Protein AF-A0A2H5TXL1-F1 (afdb_monomer)

Foldseek 3Di:
DDAADPQARHDPDPDPVSNVCQVPPPDDHDHPPPDPDPDDPDDDDPVPPPPPDPPDPDDDVPVVVVVVVVVVVVVVVVVVVVVVVVVVVVVVVVVVVVVVVVVVVVVVVVVVVVVVVVVVVVVVVVVVVVVD

Structure (mmCIF, N/CA/C/O backbone):
data_AF-A0A2H5TXL1-F1
#
_entry.id   AF-A0A2H5TXL1-F1
#
loop_
_atom_site.group_PDB
_atom_site.id
_atom_site.type_symbol
_atom_site.label_atom_id
_atom_site.label_alt_id
_atom_site.label_comp_id
_atom_site.label_asym_id
_atom_site.label_entity_id
_atom_site.label_seq_id
_atom_site.pdbx_PDB_ins_code
_atom_site.Cartn_x
_atom_site.Cartn_y
_atom_site.Cartn_z
_atom_site.occupancy
_atom_site.B_iso_or_equiv
_atom_site.auth_seq_id
_atom_site.auth_comp_id
_atom_site.auth_asym_id
_atom_site.auth_atom_id
_atom_site.pdbx_PDB_model_num
ATOM 1 N N . MET A 1 1 ? 15.114 -25.988 -22.781 1.00 66.44 1 MET A N 1
ATOM 2 C CA . MET A 1 1 ? 15.161 -24.941 -21.736 1.00 66.44 1 MET A CA 1
ATOM 3 C C . MET A 1 1 ? 13.907 -24.093 -21.842 1.00 66.44 1 MET A C 1
ATOM 5 O O . MET A 1 1 ? 13.467 -23.846 -22.959 1.00 66.44 1 MET A O 1
ATOM 9 N N . LEU A 1 2 ? 13.287 -23.719 -20.720 1.00 81.94 2 LEU A N 1
ATOM 10 C CA . LEU A 1 2 ? 12.120 -22.835 -20.751 1.00 81.94 2 LEU A CA 1
ATOM 11 C C . LEU A 1 2 ? 12.578 -21.396 -21.015 1.00 81.94 2 LEU A C 1
ATOM 13 O O . LEU A 1 2 ? 13.591 -20.988 -20.451 1.00 81.94 2 LEU A O 1
ATOM 17 N N . PRO A 1 3 ? 11.860 -20.631 -21.854 1.00 79.06 3 PRO A N 1
ATOM 18 C CA . PRO A 1 3 ? 12.238 -19.255 -22.122 1.00 79.06 3 PRO A CA 1
ATOM 19 C C . PRO A 1 3 ? 12.084 -18.398 -20.854 1.00 79.06 3 PRO A C 1
ATOM 21 O O . PRO A 1 3 ? 11.151 -18.636 -20.070 1.00 79.06 3 PRO A O 1
ATOM 24 N N . PRO A 1 4 ? 12.959 -17.394 -20.660 1.00 83.00 4 PRO A N 1
ATOM 25 C CA . PRO A 1 4 ? 12.853 -16.457 -19.553 1.00 83.00 4 PRO A CA 1
ATOM 26 C C . PRO A 1 4 ? 11.519 -15.711 -19.584 1.00 83.00 4 PRO A C 1
ATOM 28 O O . PRO A 1 4 ? 10.867 -15.559 -20.620 1.00 83.00 4 PRO A O 1
ATOM 31 N N . CYS A 1 5 ? 11.106 -15.214 -18.425 1.00 83.88 5 CYS A N 1
ATOM 32 C CA . CYS A 1 5 ? 9.966 -14.325 -18.325 1.00 83.88 5 CYS A CA 1
ATOM 33 C C . CYS A 1 5 ? 10.262 -13.031 -19.105 1.00 83.88 5 CYS A C 1
ATOM 35 O O . CYS A 1 5 ? 11.202 -12.323 -18.744 1.00 83.88 5 CYS A O 1
ATOM 37 N N . PRO A 1 6 ? 9.446 -12.655 -20.105 1.00 77.31 6 PRO A N 1
ATOM 38 C CA . PRO A 1 6 ? 9.687 -11.462 -20.918 1.00 77.31 6 PRO A CA 1
ATOM 39 C C . PRO A 1 6 ? 9.528 -10.150 -20.135 1.00 77.31 6 PRO A C 1
ATOM 41 O O . PRO A 1 6 ? 9.924 -9.098 -20.618 1.00 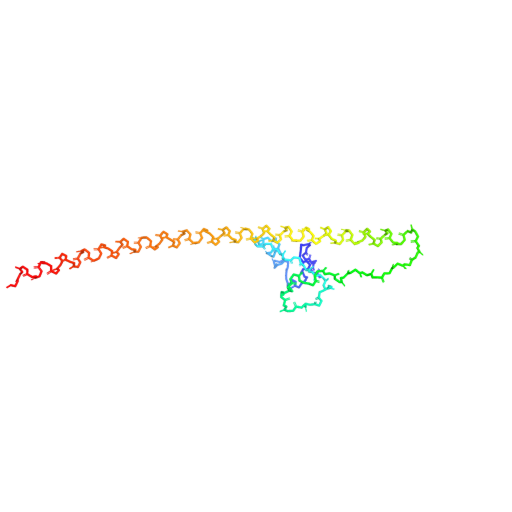77.31 6 PRO A O 1
ATOM 44 N N . LYS A 1 7 ? 8.935 -10.198 -18.936 1.00 78.31 7 LYS A N 1
ATOM 45 C CA . LYS A 1 7 ? 8.699 -9.027 -18.081 1.00 78.31 7 LYS A CA 1
ATOM 46 C C . LYS A 1 7 ? 9.793 -8.827 -17.027 1.00 78.31 7 LYS A C 1
ATOM 48 O O . LYS A 1 7 ? 10.122 -7.694 -16.705 1.00 78.31 7 LYS A O 1
ATOM 53 N N . CYS A 1 8 ? 10.328 -9.914 -16.462 1.00 83.69 8 CYS A N 1
ATOM 54 C CA . CYS A 1 8 ? 11.287 -9.848 -15.354 1.00 83.69 8 CYS A CA 1
ATOM 55 C C . CYS A 1 8 ? 12.614 -10.561 -15.583 1.00 83.69 8 CYS A C 1
ATOM 57 O O . CYS A 1 8 ? 13.427 -10.600 -14.669 1.00 83.69 8 CYS A O 1
ATOM 59 N N . GLY A 1 9 ? 12.832 -11.187 -16.738 1.00 80.06 9 GLY A N 1
ATOM 60 C CA . GLY A 1 9 ? 14.070 -11.910 -17.035 1.00 80.06 9 GLY A CA 1
ATOM 61 C C . GLY A 1 9 ? 14.328 -13.148 -16.165 1.00 80.06 9 GLY A C 1
ATOM 62 O O . GLY A 1 9 ? 15.388 -13.753 -16.282 1.00 80.06 9 GLY A O 1
ATOM 63 N N . LYS A 1 10 ? 13.394 -13.551 -15.287 1.00 82.56 10 LYS A N 1
ATOM 64 C CA . LYS A 1 10 ? 13.499 -14.789 -14.499 1.00 82.56 10 LYS A CA 1
ATOM 65 C C . LYS A 1 10 ? 13.491 -15.998 -15.436 1.00 82.56 10 LYS A C 1
ATOM 67 O O . LYS A 1 10 ? 12.572 -16.123 -16.236 1.00 82.56 10 LYS A O 1
ATOM 72 N N . ASP A 1 11 ? 14.471 -16.882 -15.319 1.00 85.19 11 ASP A N 1
ATOM 73 C CA . ASP A 1 11 ? 14.713 -18.026 -16.212 1.00 85.19 11 ASP A CA 1
ATOM 74 C C . ASP A 1 11 ? 14.775 -19.382 -15.485 1.00 85.19 11 ASP A C 1
ATOM 76 O O . ASP A 1 11 ? 14.715 -20.436 -16.114 1.00 85.19 11 ASP A O 1
ATOM 80 N N . ASN A 1 12 ? 14.793 -19.381 -14.152 1.00 81.88 12 ASN A N 1
ATOM 81 C CA . ASN A 1 12 ? 14.898 -20.572 -13.303 1.00 81.88 12 ASN A CA 1
ATOM 82 C C . ASN A 1 12 ? 13.569 -21.332 -13.084 1.00 81.88 12 ASN A C 1
ATOM 84 O O . ASN A 1 12 ? 13.287 -21.824 -11.988 1.00 81.88 12 ASN A O 1
ATOM 88 N N . PHE A 1 13 ? 12.720 -21.430 -14.109 1.00 86.56 13 PHE A N 1
ATOM 89 C CA . PHE A 1 13 ? 11.458 -22.169 -14.013 1.00 86.56 13 PHE A CA 1
ATOM 90 C C . PHE A 1 13 ? 11.691 -23.683 -14.067 1.00 86.56 13 PHE A C 1
ATOM 92 O O . PHE A 1 13 ? 12.272 -24.190 -15.024 1.00 86.56 13 PHE A O 1
ATOM 99 N N . LYS A 1 14 ? 11.179 -24.417 -13.069 1.00 85.50 14 LYS A N 1
ATOM 100 C CA . LYS A 1 14 ? 11.248 -25.889 -13.024 1.00 85.50 14 LYS A CA 1
ATOM 101 C C . LYS A 1 14 ? 10.288 -26.552 -14.018 1.00 85.50 14 LYS A C 1
ATOM 103 O O . LYS A 1 14 ? 10.555 -27.654 -14.485 1.00 85.50 14 LYS A O 1
ATOM 108 N N . SER A 1 15 ? 9.176 -25.890 -14.347 1.00 87.00 15 SER A N 1
ATOM 109 C CA . SER A 1 15 ? 8.155 -26.401 -15.266 1.00 87.00 15 SER A CA 1
ATOM 110 C C . SER A 1 15 ? 7.410 -25.280 -16.007 1.00 87.00 15 SER A C 1
ATOM 112 O O . SER A 1 15 ? 7.376 -24.127 -15.568 1.00 87.00 15 SER A O 1
ATOM 114 N N . THR A 1 16 ? 6.755 -25.618 -17.126 1.00 84.31 16 THR A N 1
ATOM 115 C CA . THR A 1 16 ? 5.899 -24.680 -17.882 1.00 84.31 16 THR A CA 1
ATOM 116 C C . THR A 1 16 ? 4.746 -24.146 -17.029 1.00 84.31 16 THR A C 1
ATOM 118 O O . THR A 1 16 ? 4.366 -22.982 -17.162 1.00 84.31 16 THR A O 1
ATOM 121 N N . ARG A 1 17 ? 4.215 -24.975 -16.119 1.00 87.19 17 ARG A N 1
ATOM 122 C CA . ARG A 1 17 ? 3.160 -24.589 -15.174 1.00 87.19 17 ARG A CA 1
ATOM 123 C C . ARG A 1 17 ? 3.629 -23.459 -14.260 1.00 87.19 17 ARG A C 1
ATOM 125 O O . ARG A 1 17 ? 2.921 -22.466 -14.131 1.00 87.19 17 ARG A O 1
ATOM 132 N N . ASP A 1 18 ? 4.830 -23.564 -13.698 1.00 83.94 18 ASP A N 1
ATOM 133 C CA . ASP A 1 18 ? 5.388 -22.532 -12.811 1.00 83.94 18 ASP A CA 1
ATOM 134 C C . ASP A 1 18 ? 5.608 -21.207 -13.543 1.00 83.94 18 ASP A C 1
ATOM 136 O O . ASP A 1 18 ? 5.316 -20.137 -13.004 1.00 83.94 18 ASP A O 1
ATOM 140 N N . ARG A 1 19 ? 6.066 -21.272 -14.799 1.00 85.44 19 ARG A N 1
ATOM 141 C CA . ARG A 1 19 ? 6.219 -20.091 -15.656 1.00 85.44 19 ARG A CA 1
ATOM 142 C C . ARG A 1 19 ? 4.877 -19.409 -15.918 1.00 85.44 19 ARG A C 1
ATOM 144 O O . ARG A 1 19 ? 4.776 -18.196 -15.763 1.00 85.44 19 ARG A O 1
ATOM 151 N N . ASN A 1 20 ? 3.841 -20.164 -16.273 1.00 83.62 20 ASN A N 1
ATOM 152 C CA . ASN A 1 20 ? 2.522 -19.594 -16.554 1.00 83.62 20 ASN A CA 1
ATOM 153 C C . ASN A 1 20 ? 1.878 -18.997 -15.296 1.00 83.62 20 ASN A C 1
ATOM 155 O O . ASN A 1 20 ? 1.358 -17.885 -15.349 1.00 83.62 20 ASN A O 1
ATOM 159 N N . THR A 1 21 ? 1.986 -19.672 -14.149 1.00 86.81 21 THR A N 1
ATOM 160 C CA . THR A 1 21 ? 1.546 -19.120 -12.857 1.00 86.81 21 THR A CA 1
ATOM 161 C C . THR A 1 21 ? 2.275 -17.816 -12.542 1.00 86.81 21 THR A C 1
ATOM 163 O O . THR A 1 21 ? 1.655 -16.846 -12.117 1.00 86.81 21 THR A O 1
ATOM 166 N N . HIS A 1 22 ? 3.583 -17.750 -12.803 1.00 87.06 22 HIS A N 1
ATOM 167 C CA . HIS A 1 22 ? 4.364 -16.533 -12.609 1.00 87.06 22 HIS A CA 1
ATOM 168 C C . HIS A 1 22 ? 3.919 -15.379 -13.522 1.00 87.06 22 HIS A C 1
ATOM 170 O O . HIS A 1 22 ? 3.848 -14.243 -13.061 1.00 87.06 22 HIS A O 1
ATOM 176 N N . LEU A 1 23 ? 3.595 -15.657 -14.790 1.00 83.38 23 LEU A N 1
ATOM 177 C CA . LEU A 1 23 ? 3.137 -14.647 -15.753 1.00 83.38 23 LEU A CA 1
ATOM 178 C C . LEU A 1 23 ? 1.731 -14.109 -15.449 1.00 83.38 23 LEU A C 1
ATOM 180 O O . LEU A 1 23 ? 1.457 -12.947 -15.756 1.00 83.38 23 LEU A O 1
ATOM 184 N N . ASN A 1 24 ? 0.880 -14.945 -14.847 1.00 83.56 24 ASN A N 1
ATOM 185 C CA . ASN A 1 24 ? -0.539 -14.670 -14.598 1.00 83.56 24 ASN A CA 1
ATOM 186 C C . ASN A 1 24 ? -0.854 -14.243 -13.155 1.00 83.56 24 ASN A C 1
ATOM 188 O O . ASN A 1 24 ? -2.016 -14.012 -12.821 1.00 83.56 24 ASN A O 1
ATOM 192 N N . ARG A 1 25 ? 0.143 -14.168 -12.269 1.00 83.19 25 ARG A N 1
ATOM 193 C CA . ARG A 1 25 ? -0.079 -13.769 -10.873 1.00 83.19 25 ARG A CA 1
ATOM 194 C C . ARG A 1 25 ? -0.523 -12.298 -10.797 1.00 83.19 25 ARG A C 1
ATOM 196 O O . ARG A 1 25 ? -0.031 -11.465 -11.556 1.00 83.19 25 ARG A O 1
ATOM 203 N N . ARG A 1 26 ? -1.404 -11.967 -9.842 1.00 75.69 26 ARG A N 1
ATOM 204 C CA . ARG A 1 26 ? -1.909 -10.589 -9.645 1.00 75.69 26 ARG A CA 1
ATOM 205 C C . ARG A 1 26 ? -0.796 -9.567 -9.406 1.00 75.69 26 ARG A C 1
ATOM 207 O O . ARG A 1 26 ? -0.909 -8.440 -9.866 1.00 75.69 26 ARG A O 1
ATOM 214 N N . ILE A 1 27 ? 0.261 -9.960 -8.695 1.00 73.31 27 ILE A N 1
ATOM 215 C CA . ILE A 1 27 ? 1.386 -9.077 -8.368 1.00 73.31 27 ILE A CA 1
ATOM 216 C C . ILE A 1 27 ? 2.384 -9.064 -9.540 1.00 73.31 27 ILE A C 1
ATOM 218 O O . ILE A 1 27 ? 2.981 -10.107 -9.835 1.00 73.31 27 ILE A O 1
ATOM 222 N N . PRO A 1 28 ? 2.634 -7.920 -10.199 1.00 71.38 28 PRO A N 1
ATOM 223 C CA . PRO A 1 28 ? 3.573 -7.850 -11.311 1.00 71.38 28 PRO A CA 1
ATOM 224 C C . PRO A 1 28 ? 4.960 -8.387 -10.939 1.00 71.38 28 PRO A C 1
ATOM 226 O O . PRO A 1 28 ? 5.406 -8.373 -9.790 1.00 71.38 28 PRO A O 1
ATOM 229 N N . CYS A 1 29 ? 5.650 -8.957 -11.914 1.00 76.06 29 CYS A N 1
ATOM 230 C CA . CYS A 1 29 ? 7.030 -9.384 -11.742 1.00 76.06 29 CYS A CA 1
ATOM 231 C C . CYS A 1 29 ? 7.982 -8.190 -11.843 1.00 76.06 29 CYS A C 1
ATOM 233 O O . CYS A 1 29 ? 7.848 -7.371 -12.747 1.00 76.06 29 CYS A O 1
ATOM 235 N N . ILE A 1 30 ? 8.924 -8.115 -10.902 1.00 70.38 30 ILE A N 1
ATOM 236 C CA . ILE A 1 30 ? 9.918 -7.044 -10.796 1.00 70.38 30 ILE A CA 1
ATOM 237 C C . ILE A 1 30 ? 10.947 -7.234 -11.919 1.00 70.38 30 ILE A C 1
ATOM 239 O O . ILE A 1 30 ? 11.525 -8.319 -11.979 1.00 70.38 30 ILE A O 1
ATOM 243 N N . PRO A 1 31 ? 11.176 -6.251 -12.807 1.00 69.44 31 PRO A N 1
ATOM 244 C CA . PRO A 1 31 ? 12.217 -6.325 -13.830 1.00 69.44 31 PRO A CA 1
ATOM 245 C C . PRO A 1 31 ? 13.580 -6.691 -13.226 1.00 69.44 31 PRO A C 1
ATOM 247 O O . PRO A 1 31 ? 13.993 -6.060 -12.254 1.00 69.44 31 PRO A O 1
ATOM 250 N N . LYS A 1 32 ? 14.288 -7.692 -13.780 1.00 58.62 32 LYS A N 1
ATOM 251 C CA . LYS A 1 32 ? 15.703 -7.907 -13.437 1.00 58.62 32 LYS A CA 1
ATOM 252 C C . LYS A 1 32 ? 16.456 -6.658 -13.873 1.00 58.62 32 LYS A C 1
ATOM 254 O O . LYS A 1 32 ? 16.562 -6.381 -15.066 1.00 58.62 32 LYS A O 1
ATOM 259 N N . ILE A 1 33 ? 16.966 -5.918 -12.903 1.00 58.59 33 ILE A N 1
ATOM 260 C CA . ILE A 1 33 ? 18.013 -4.939 -13.141 1.00 58.59 33 ILE A CA 1
ATOM 261 C C . ILE A 1 33 ? 19.261 -5.787 -13.380 1.00 58.59 33 ILE A C 1
ATOM 263 O O . ILE A 1 33 ? 19.799 -6.374 -12.443 1.00 58.59 33 ILE A O 1
ATOM 267 N N . THR A 1 34 ? 19.645 -5.978 -14.640 1.00 47.75 34 THR A N 1
ATOM 268 C CA . THR A 1 34 ? 20.898 -6.656 -14.978 1.00 47.75 34 THR A CA 1
ATOM 269 C C . THR A 1 34 ? 22.033 -5.756 -14.502 1.00 47.75 34 THR A C 1
ATOM 271 O O . THR A 1 34 ? 22.319 -4.742 -15.126 1.00 47.75 34 THR A O 1
ATOM 274 N N . GLU A 1 35 ? 22.554 -6.084 -13.322 1.00 46.75 35 GLU A N 1
ATOM 275 C CA . GLU A 1 35 ? 23.830 -5.686 -12.721 1.00 46.75 35 GLU A CA 1
ATOM 276 C C . GLU A 1 35 ? 24.606 -4.575 -13.455 1.00 46.75 35 GLU A C 1
ATOM 278 O O . GLU A 1 35 ? 25.532 -4.831 -14.215 1.00 46.75 35 GLU A O 1
ATOM 283 N N . VAL A 1 36 ? 24.269 -3.320 -13.151 1.00 43.12 36 VAL A N 1
ATOM 284 C CA . VAL A 1 36 ? 25.246 -2.211 -13.086 1.00 43.12 36 VAL A CA 1
ATOM 285 C C . VAL A 1 36 ? 25.070 -1.479 -11.750 1.00 43.12 36 VAL A C 1
ATOM 287 O O . VAL A 1 36 ? 25.214 -0.268 -11.639 1.00 43.12 36 VAL A O 1
ATOM 290 N N . ILE A 1 37 ? 24.677 -2.218 -10.710 1.00 41.62 37 ILE A N 1
ATOM 291 C CA . ILE A 1 37 ? 24.497 -1.676 -9.366 1.00 41.62 37 ILE A CA 1
ATOM 292 C C . ILE A 1 37 ? 25.296 -2.563 -8.417 1.00 41.62 37 ILE A C 1
ATOM 294 O O . ILE A 1 37 ? 24.806 -3.571 -7.915 1.00 41.62 37 ILE A O 1
ATOM 298 N N . SER A 1 38 ? 26.549 -2.175 -8.180 1.00 37.00 38 SER A N 1
ATOM 299 C CA . SER A 1 38 ? 27.129 -2.353 -6.853 1.00 37.00 38 SER A CA 1
ATOM 300 C C . SER A 1 38 ? 26.243 -1.541 -5.913 1.00 37.00 38 SER A C 1
ATOM 302 O O . SER A 1 38 ? 26.220 -0.317 -6.008 1.00 37.00 38 SER A O 1
ATOM 304 N N . TYR A 1 39 ? 25.436 -2.210 -5.094 1.00 38.28 39 TYR A N 1
ATOM 305 C CA . TYR A 1 39 ? 24.597 -1.552 -4.095 1.00 38.28 39 TYR A CA 1
ATOM 306 C C . TYR A 1 39 ? 25.477 -0.719 -3.151 1.00 38.28 39 TYR A C 1
ATOM 308 O O . TYR A 1 39 ? 26.449 -1.263 -2.626 1.00 38.28 39 TYR A O 1
ATOM 316 N N . PRO A 1 40 ? 25.140 0.545 -2.852 1.00 37.56 40 PRO A N 1
ATOM 317 C CA . PRO A 1 40 ? 25.421 1.110 -1.550 1.00 37.56 40 PRO A CA 1
ATOM 318 C C . PRO A 1 40 ? 24.202 0.887 -0.650 1.00 37.56 40 PRO A C 1
ATOM 320 O O . PRO A 1 40 ? 23.059 1.166 -1.012 1.00 37.56 40 PRO A O 1
ATOM 323 N N . GLU A 1 41 ? 24.468 0.346 0.530 1.00 38.59 41 GLU A N 1
ATOM 324 C CA . GLU A 1 41 ? 23.515 -0.083 1.557 1.00 38.59 41 GLU A CA 1
ATOM 325 C C . GLU A 1 41 ? 22.957 1.087 2.392 1.00 38.59 41 GLU A C 1
ATOM 327 O O . GLU A 1 41 ? 22.549 0.924 3.539 1.00 38.59 41 GLU A O 1
ATOM 332 N N . THR A 1 42 ? 22.914 2.293 1.831 1.00 36.31 42 THR A N 1
ATOM 333 C CA . THR A 1 42 ? 22.542 3.498 2.572 1.00 36.31 42 THR A CA 1
ATOM 334 C C . THR A 1 42 ? 21.897 4.512 1.643 1.00 36.31 42 THR A C 1
ATOM 336 O O . THR A 1 42 ? 22.396 4.790 0.556 1.00 36.31 42 THR A O 1
ATOM 339 N N . ILE A 1 43 ? 20.762 5.057 2.085 1.00 42.09 43 ILE A N 1
ATOM 340 C CA . ILE A 1 43 ? 20.081 6.190 1.452 1.00 42.09 43 ILE A CA 1
ATOM 341 C C . ILE A 1 43 ? 21.080 7.360 1.421 1.00 42.09 43 ILE A C 1
ATOM 343 O O . ILE A 1 43 ? 21.480 7.796 2.503 1.00 42.09 43 ILE A O 1
ATOM 347 N N . PRO A 1 44 ? 21.508 7.872 0.250 1.00 34.59 44 PRO A N 1
ATOM 348 C CA . PRO A 1 44 ? 22.422 9.005 0.214 1.00 34.59 44 PRO A CA 1
ATOM 349 C C . PRO A 1 44 ? 21.668 10.284 0.574 1.00 34.59 44 PRO A C 1
ATOM 351 O O . PRO A 1 44 ? 20.567 10.535 0.073 1.00 34.59 44 PRO A O 1
ATOM 354 N N . GLU A 1 45 ? 22.269 11.097 1.438 1.00 32.03 45 GLU A N 1
ATOM 355 C CA . GLU A 1 45 ? 21.806 12.455 1.705 1.00 32.03 45 GLU A CA 1
ATOM 356 C C . GLU A 1 45 ? 21.841 13.322 0.425 1.00 32.03 45 GLU A C 1
ATOM 358 O O . GLU A 1 45 ? 22.621 13.047 -0.494 1.00 32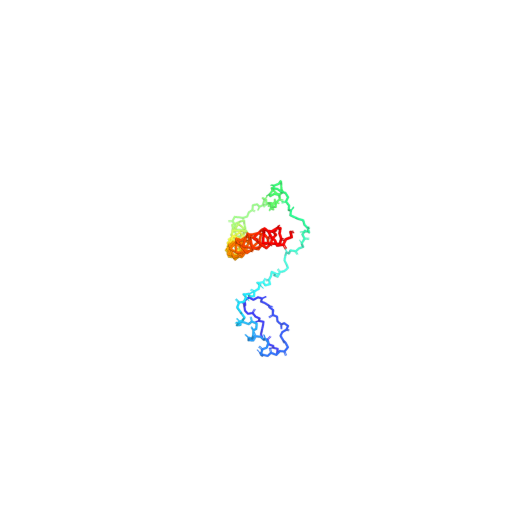.03 45 GLU A O 1
ATOM 363 N N . PRO A 1 46 ? 21.040 14.409 0.348 1.00 41.00 46 PRO A N 1
ATOM 364 C CA . PRO A 1 46 ? 20.877 15.241 -0.856 1.00 41.00 46 PRO A CA 1
ATOM 365 C C . PRO A 1 46 ? 22.169 15.901 -1.373 1.00 41.00 46 PRO A C 1
ATOM 367 O O . PRO A 1 46 ? 22.178 16.502 -2.446 1.00 41.00 46 PRO A O 1
ATOM 370 N N . SER A 1 47 ? 23.254 15.800 -0.610 1.00 40.91 47 SER A N 1
ATOM 371 C CA . SER A 1 47 ? 24.569 16.387 -0.852 1.00 40.91 47 SER A CA 1
ATOM 372 C C . SER A 1 47 ? 25.370 15.700 -1.969 1.00 40.91 47 SER A C 1
ATOM 374 O O . SER A 1 47 ? 26.335 16.280 -2.460 1.00 40.91 47 SER A O 1
ATOM 376 N N . GLU A 1 48 ? 25.001 14.483 -2.391 1.00 41.22 48 GLU A N 1
ATOM 377 C CA . GLU A 1 48 ? 25.840 13.642 -3.270 1.00 41.22 48 GLU A CA 1
ATOM 378 C C . GLU A 1 48 ? 25.339 13.497 -4.718 1.00 41.22 48 GLU A C 1
ATOM 380 O O . GLU A 1 48 ? 25.893 12.733 -5.507 1.00 41.22 48 GLU A O 1
ATOM 385 N N . VAL A 1 49 ? 24.345 14.285 -5.137 1.00 44.56 49 VAL A N 1
ATOM 386 C CA . VAL A 1 49 ? 23.876 14.302 -6.543 1.00 44.56 49 VAL A CA 1
ATOM 387 C C . VAL A 1 49 ? 24.879 15.012 -7.485 1.00 44.56 49 VAL A C 1
ATOM 389 O O . VAL A 1 49 ? 24.705 15.031 -8.700 1.00 44.56 49 VAL A O 1
ATOM 392 N N . GLY A 1 50 ? 25.969 15.577 -6.951 1.00 39.22 50 GLY A N 1
ATOM 393 C CA . GLY A 1 50 ? 26.854 16.494 -7.676 1.00 39.22 50 GLY A CA 1
ATOM 394 C C . GLY A 1 50 ? 27.958 15.905 -8.565 1.00 39.22 50 GLY A C 1
ATOM 395 O O . GLY A 1 50 ? 28.475 16.651 -9.388 1.00 39.22 50 GLY A O 1
ATOM 396 N N . ASN A 1 51 ? 28.353 14.628 -8.455 1.00 40.88 51 ASN A N 1
ATOM 397 C CA . ASN A 1 51 ? 29.691 14.223 -8.943 1.00 40.88 51 ASN A CA 1
ATOM 398 C C . ASN A 1 51 ? 29.770 13.003 -9.881 1.00 40.88 51 ASN A C 1
ATOM 400 O O . ASN A 1 51 ? 30.832 12.399 -9.987 1.00 40.88 51 ASN A O 1
ATO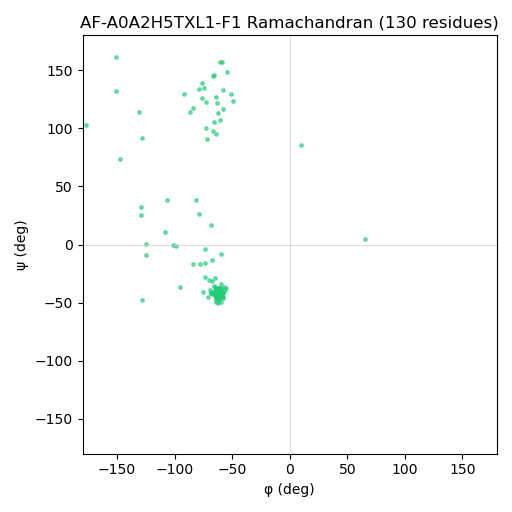M 404 N N . ASN A 1 52 ? 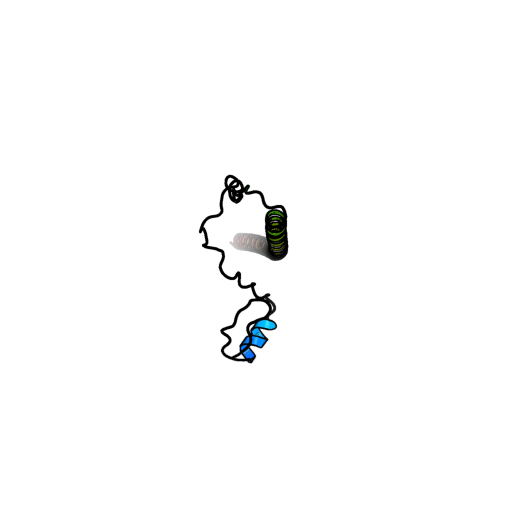28.715 12.668 -10.628 1.00 42.28 52 ASN A N 1
ATOM 405 C CA . ASN A 1 52 ? 28.798 11.636 -11.681 1.00 42.28 52 ASN A CA 1
ATOM 406 C C . ASN A 1 52 ? 28.769 12.225 -13.100 1.00 42.28 52 ASN A C 1
ATOM 408 O O . ASN A 1 52 ? 28.163 11.651 -14.003 1.00 42.28 52 ASN A O 1
ATOM 412 N N . LEU A 1 53 ? 29.418 13.374 -13.311 1.00 42.78 53 LEU A N 1
ATOM 413 C CA . LEU A 1 53 ? 29.690 13.872 -14.657 1.00 42.78 53 LEU A CA 1
ATOM 414 C C . LEU A 1 53 ? 31.015 13.254 -15.140 1.00 42.78 53 LEU A C 1
ATOM 416 O O . LEU A 1 53 ? 32.057 13.550 -14.549 1.00 42.78 53 LEU A O 1
ATOM 420 N N . PRO A 1 54 ? 31.031 12.392 -16.175 1.00 45.00 54 PRO A N 1
ATOM 421 C CA . PRO A 1 54 ? 32.288 11.926 -16.737 1.00 45.00 54 PRO A CA 1
ATOM 422 C C . PRO A 1 54 ? 33.008 13.118 -17.378 1.00 45.00 54 PRO A C 1
ATOM 424 O O . PRO A 1 54 ? 32.637 13.608 -18.443 1.00 45.00 54 PRO A O 1
ATOM 427 N N . ASN A 1 55 ? 34.052 13.597 -16.702 1.00 53.88 55 ASN A N 1
ATOM 428 C CA . ASN A 1 55 ? 35.016 14.541 -17.250 1.00 53.88 55 ASN A CA 1
ATOM 429 C C . ASN A 1 55 ? 35.752 13.878 -18.414 1.00 53.88 55 ASN A C 1
ATOM 431 O O . ASN A 1 55 ? 36.749 13.208 -18.183 1.00 53.88 55 ASN A O 1
ATOM 435 N N . ASN A 1 56 ? 35.294 14.085 -19.648 1.00 45.19 56 ASN A N 1
ATOM 436 C CA . ASN A 1 56 ? 36.093 13.855 -20.851 1.00 45.19 56 ASN A CA 1
ATOM 437 C C . ASN A 1 56 ? 35.700 14.855 -21.949 1.00 45.19 56 ASN A C 1
ATOM 439 O O . ASN A 1 56 ? 35.080 14.510 -22.950 1.00 45.19 56 ASN A O 1
ATOM 443 N N . LEU A 1 57 ? 36.104 16.120 -21.785 1.00 44.69 57 LEU A N 1
ATOM 444 C CA . LEU A 1 57 ? 36.206 17.042 -22.917 1.00 44.69 57 LEU A CA 1
ATOM 445 C C . LEU A 1 57 ? 37.412 16.610 -23.772 1.00 44.69 57 LEU A C 1
ATOM 447 O O . LEU A 1 57 ? 38.540 17.047 -23.543 1.00 44.69 57 LEU A O 1
ATOM 451 N N . LYS A 1 58 ? 37.198 15.738 -24.763 1.00 39.44 58 LYS A N 1
ATOM 452 C CA . LYS A 1 58 ? 38.171 15.527 -25.843 1.00 39.44 58 LYS A CA 1
ATOM 453 C C . LYS A 1 58 ? 37.462 15.594 -27.192 1.00 39.44 58 LYS A C 1
ATOM 455 O O . LYS A 1 58 ? 36.598 14.787 -27.504 1.00 39.44 58 LYS A O 1
ATOM 460 N N . TYR A 1 59 ? 37.821 16.630 -27.946 1.00 45.75 59 TYR A N 1
ATOM 461 C CA . TYR A 1 59 ? 37.261 17.032 -29.234 1.00 45.75 59 TYR A CA 1
ATOM 462 C C . TYR A 1 59 ? 37.149 15.872 -30.246 1.00 45.75 59 TYR A C 1
ATOM 464 O O . TYR A 1 59 ? 38.154 15.266 -30.614 1.00 45.75 59 TYR A O 1
ATOM 472 N N . GLY A 1 60 ? 35.926 15.649 -30.741 1.00 40.28 60 GLY A N 1
ATOM 473 C CA . GLY A 1 60 ? 35.564 14.779 -31.865 1.00 40.28 60 GLY A CA 1
ATOM 474 C C . GLY A 1 60 ? 34.057 14.892 -32.135 1.00 40.28 60 GLY A C 1
ATOM 475 O O . GLY A 1 60 ? 33.251 14.378 -31.370 1.00 40.28 60 GLY A O 1
ATOM 476 N N . GLY A 1 61 ? 33.664 15.639 -33.171 1.00 53.09 61 GLY A N 1
ATOM 477 C CA . GLY A 1 61 ? 32.316 16.209 -33.364 1.00 53.09 61 GLY A CA 1
ATOM 478 C C . GLY A 1 61 ? 31.144 15.259 -33.655 1.00 53.09 61 GLY A C 1
ATOM 479 O O . GLY A 1 61 ? 30.103 15.737 -34.090 1.00 53.09 61 GLY A O 1
ATOM 480 N N . THR A 1 62 ? 31.267 13.955 -33.412 1.00 54.06 62 THR A N 1
ATOM 481 C CA . THR A 1 62 ? 30.132 13.013 -33.471 1.00 54.06 62 THR A CA 1
ATOM 482 C C . THR A 1 62 ? 30.049 12.195 -32.188 1.00 54.06 62 THR A C 1
ATOM 484 O O . THR A 1 62 ? 29.009 12.219 -31.534 1.00 54.06 62 THR A O 1
ATOM 487 N N . SER A 1 63 ? 31.171 11.629 -31.719 1.00 60.91 63 SER A N 1
ATOM 488 C CA . SER A 1 63 ? 31.208 10.745 -30.543 1.00 60.91 63 SER A CA 1
ATOM 489 C C . SER A 1 63 ? 30.616 11.383 -29.284 1.00 60.91 63 SER A C 1
ATOM 491 O O . SER A 1 63 ? 29.892 10.726 -28.543 1.00 60.91 63 SER A O 1
ATOM 493 N N . SER A 1 64 ? 30.830 12.687 -29.080 1.00 72.56 64 SER A N 1
ATOM 494 C CA . SER A 1 64 ? 30.248 13.418 -27.946 1.00 72.56 64 SER A CA 1
ATOM 495 C C . SER A 1 64 ? 28.717 13.559 -28.035 1.00 72.56 64 SER A C 1
ATOM 497 O O . SER A 1 64 ? 28.032 13.541 -27.014 1.00 72.56 64 SER A O 1
ATOM 499 N N . VAL A 1 65 ? 28.155 13.644 -29.247 1.00 77.69 65 VAL A N 1
ATOM 500 C CA . VAL A 1 65 ? 26.700 13.694 -29.469 1.00 77.69 65 VAL A CA 1
ATOM 501 C C . VAL A 1 65 ? 26.080 12.313 -29.266 1.00 77.69 65 VAL A C 1
ATOM 503 O O . VAL A 1 65 ? 25.022 12.207 -28.644 1.00 77.69 65 VAL A O 1
ATOM 506 N N . GLU A 1 66 ? 26.737 11.249 -29.735 1.00 78.06 66 GLU A N 1
ATOM 507 C CA . GLU A 1 66 ? 26.280 9.877 -29.494 1.00 78.06 66 GLU A CA 1
ATOM 508 C C . GLU A 1 66 ? 26.315 9.500 -28.000 1.00 78.06 66 GLU A C 1
ATOM 510 O O . GLU A 1 66 ? 25.365 8.893 -27.500 1.00 78.06 66 GLU A O 1
ATOM 515 N N . GLU A 1 67 ? 27.351 9.911 -27.264 1.00 76.81 67 GLU A N 1
ATOM 516 C CA . GLU A 1 67 ? 27.450 9.738 -25.805 1.00 76.81 67 GLU A CA 1
ATOM 517 C C . GLU A 1 67 ? 26.376 10.533 -25.052 1.00 76.81 67 GLU A C 1
ATOM 519 O O . GLU A 1 67 ? 25.734 10.016 -24.130 1.00 76.81 67 GLU A O 1
ATOM 524 N N . LEU A 1 68 ? 26.121 11.777 -25.472 1.00 83.94 68 LEU A N 1
ATOM 525 C CA . LEU A 1 68 ? 25.052 12.593 -24.905 1.00 83.94 68 LEU A CA 1
ATOM 526 C C . LEU A 1 68 ? 23.680 11.956 -25.149 1.0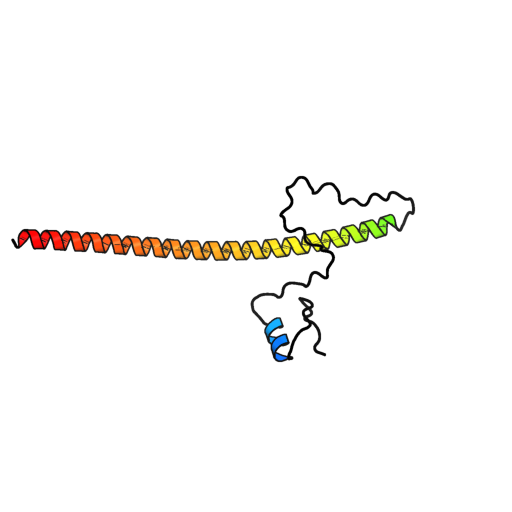0 83.94 68 LEU A C 1
ATOM 528 O O . LEU A 1 68 ? 22.853 11.903 -24.240 1.00 83.94 68 LEU A O 1
ATOM 532 N N . LYS A 1 69 ? 23.448 11.410 -26.347 1.00 83.62 69 LYS A N 1
ATOM 533 C CA . LYS A 1 69 ? 22.217 10.685 -26.678 1.00 83.62 69 LYS A CA 1
ATOM 534 C C . LYS A 1 69 ? 22.041 9.445 -25.802 1.00 83.62 69 LYS A C 1
ATOM 536 O O . LYS A 1 69 ? 20.969 9.262 -25.236 1.00 83.62 69 LYS A O 1
ATOM 541 N N . ALA A 1 70 ? 23.088 8.636 -25.638 1.00 78.88 70 ALA A N 1
ATOM 542 C CA . ALA A 1 70 ? 23.049 7.469 -24.758 1.00 78.88 70 ALA A CA 1
ATOM 543 C C . ALA A 1 70 ? 22.750 7.864 -23.300 1.00 78.88 70 ALA A C 1
ATOM 545 O O . ALA A 1 70 ? 21.972 7.197 -22.618 1.00 78.88 70 ALA A O 1
ATOM 546 N N . THR A 1 71 ? 23.309 8.989 -22.846 1.00 84.88 71 THR A N 1
ATOM 547 C CA . THR A 1 71 ? 23.027 9.552 -21.518 1.00 84.88 71 THR A CA 1
ATOM 548 C C . THR A 1 71 ? 21.561 9.969 -21.389 1.00 84.88 71 THR A C 1
ATOM 550 O O . THR A 1 71 ? 20.909 9.616 -20.407 1.00 84.88 71 THR A O 1
ATOM 553 N N . ILE A 1 72 ? 21.009 10.661 -22.390 1.00 86.56 72 ILE A N 1
ATOM 554 C CA . ILE A 1 72 ? 19.594 11.061 -22.426 1.00 86.56 72 ILE A CA 1
ATOM 555 C C . ILE A 1 72 ? 18.674 9.832 -22.415 1.00 86.56 72 ILE A C 1
ATOM 557 O O . ILE A 1 72 ? 17.703 9.806 -21.660 1.00 86.56 72 ILE A O 1
ATOM 561 N N . ASP A 1 73 ? 18.988 8.793 -23.191 1.00 78.88 73 ASP A N 1
ATOM 562 C CA . ASP A 1 73 ? 18.213 7.547 -23.231 1.00 78.88 73 ASP A CA 1
ATOM 563 C C . ASP A 1 73 ? 18.263 6.799 -21.884 1.00 78.88 73 ASP A C 1
ATOM 565 O O . ASP A 1 73 ? 17.251 6.254 -21.414 1.00 78.88 73 ASP A O 1
ATOM 569 N N . GLY A 1 74 ? 19.426 6.822 -21.223 1.00 82.25 74 GLY A N 1
ATOM 570 C CA . GLY A 1 74 ? 19.613 6.307 -19.869 1.00 82.25 74 GLY A CA 1
ATOM 571 C C . GLY A 1 74 ? 18.756 7.054 -18.848 1.00 82.25 74 GLY A C 1
ATOM 572 O O . GLY A 1 74 ? 17.983 6.432 -18.115 1.00 82.25 74 GLY A O 1
ATOM 573 N N . LEU A 1 75 ? 18.815 8.387 -18.852 1.00 86.38 75 LEU A N 1
ATOM 574 C CA . LEU A 1 75 ? 18.007 9.243 -17.979 1.00 86.38 75 LEU A CA 1
ATOM 575 C C . LEU A 1 75 ? 16.506 9.056 -18.226 1.00 86.38 75 LEU A C 1
ATOM 577 O O . LEU A 1 75 ? 15.739 8.896 -17.278 1.00 86.38 75 LEU A O 1
ATOM 581 N N . ALA A 1 76 ? 16.073 8.985 -19.485 1.00 79.94 76 ALA A N 1
ATOM 582 C CA . ALA A 1 76 ? 14.677 8.733 -19.831 1.00 79.94 76 ALA A CA 1
ATOM 583 C C . ALA A 1 76 ? 14.189 7.379 -19.289 1.00 79.94 76 ALA A C 1
ATOM 585 O O . ALA A 1 76 ? 13.052 7.253 -18.828 1.00 79.94 76 ALA A O 1
ATOM 586 N N . SER A 1 77 ? 15.051 6.361 -19.307 1.00 80.75 77 SER A N 1
ATOM 587 C CA . SER A 1 77 ? 14.744 5.044 -18.741 1.00 80.75 77 SER A CA 1
ATOM 588 C C . SER A 1 77 ? 14.635 5.090 -17.215 1.00 80.75 77 SER A C 1
ATOM 590 O O . SER A 1 77 ? 13.687 4.531 -16.659 1.00 80.75 77 SER A O 1
ATOM 592 N N . GLN A 1 78 ? 15.531 5.820 -16.544 1.00 84.44 78 GLN A N 1
ATOM 593 C CA . GLN A 1 78 ? 15.457 6.050 -15.097 1.00 84.44 78 GLN A CA 1
ATOM 594 C C . GLN A 1 78 ? 14.178 6.803 -14.710 1.00 84.44 78 GLN A C 1
ATOM 596 O O . GLN A 1 78 ? 13.472 6.381 -13.796 1.00 84.44 78 GLN A O 1
ATOM 601 N N . MET A 1 79 ? 13.804 7.848 -15.455 1.00 85.56 79 MET A N 1
ATOM 602 C CA . MET A 1 79 ? 12.561 8.592 -15.223 1.00 85.56 79 MET A CA 1
ATOM 603 C C . MET A 1 79 ? 11.318 7.698 -15.334 1.00 85.56 79 MET A C 1
ATOM 605 O O . MET A 1 79 ? 10.410 7.800 -14.508 1.00 85.56 79 MET A O 1
ATOM 609 N N . ARG A 1 80 ? 11.270 6.782 -16.313 1.00 82.88 80 ARG A N 1
ATOM 610 C CA . ARG A 1 80 ? 10.167 5.808 -16.426 1.00 82.88 80 ARG A CA 1
ATOM 611 C C . ARG A 1 80 ? 10.125 4.849 -15.236 1.00 82.88 80 ARG A C 1
ATOM 613 O O . ARG A 1 80 ? 9.036 4.541 -14.755 1.00 82.88 80 ARG A O 1
ATOM 620 N N . ALA A 1 81 ? 11.283 4.391 -14.761 1.00 79.25 81 ALA A N 1
ATOM 621 C CA . ALA A 1 81 ? 11.367 3.505 -13.603 1.00 79.25 81 ALA A CA 1
ATOM 622 C C . ALA A 1 81 ? 10.870 4.200 -12.327 1.00 79.25 81 ALA A C 1
ATOM 624 O O . ALA A 1 81 ? 10.008 3.656 -11.636 1.00 79.25 81 ALA A O 1
ATOM 625 N N . ILE A 1 82 ? 11.329 5.430 -12.075 1.00 90.56 82 ILE A N 1
ATOM 626 C CA . ILE A 1 82 ? 10.885 6.253 -10.942 1.00 90.56 82 ILE A CA 1
ATOM 627 C C . ILE A 1 82 ? 9.377 6.507 -11.027 1.00 90.56 82 ILE A C 1
ATOM 629 O O . ILE A 1 82 ? 8.663 6.330 -10.044 1.00 90.56 82 ILE A O 1
ATOM 633 N N . SER A 1 83 ? 8.859 6.852 -12.209 1.00 88.06 83 SER A N 1
ATOM 634 C CA . SER A 1 83 ? 7.420 7.052 -12.413 1.00 88.06 83 SER A CA 1
ATOM 635 C C . SER A 1 83 ? 6.603 5.804 -12.053 1.00 88.06 83 SER A C 1
ATOM 637 O O . SER A 1 83 ? 5.563 5.903 -11.399 1.00 88.06 83 SER A O 1
ATOM 639 N N . TRP A 1 84 ? 7.089 4.617 -12.424 1.00 86.81 84 TRP A N 1
ATOM 640 C CA . TRP A 1 84 ? 6.438 3.358 -12.072 1.00 86.81 84 TRP A CA 1
ATOM 641 C C . TRP A 1 84 ? 6.507 3.059 -10.569 1.00 86.81 84 TRP A C 1
ATOM 643 O O . TRP A 1 84 ? 5.504 2.648 -9.985 1.00 86.81 84 TRP A O 1
ATOM 653 N N . GLN A 1 85 ? 7.656 3.307 -9.934 1.00 87.12 85 GLN A N 1
ATOM 654 C CA . GLN A 1 85 ? 7.817 3.163 -8.485 1.00 87.12 85 GLN A CA 1
ATOM 655 C C . GLN A 1 85 ? 6.857 4.083 -7.725 1.00 87.12 85 GLN A C 1
ATOM 657 O O . GLN A 1 85 ? 6.104 3.599 -6.886 1.00 87.12 85 GLN A O 1
ATOM 662 N N . LEU A 1 86 ? 6.797 5.369 -8.088 1.00 90.94 86 LEU A N 1
ATOM 663 C CA . LEU A 1 86 ? 5.883 6.343 -7.482 1.00 90.94 86 LEU A CA 1
ATOM 664 C C . LEU A 1 86 ? 4.417 5.919 -7.608 1.00 90.94 86 LEU A C 1
ATOM 666 O O . LEU A 1 86 ? 3.651 6.044 -6.653 1.00 90.94 86 LEU A O 1
ATOM 670 N N . LYS A 1 87 ? 4.023 5.373 -8.765 1.00 89.88 87 LYS A N 1
ATOM 671 C CA . LYS A 1 87 ? 2.665 4.858 -8.968 1.00 89.88 87 LYS A CA 1
ATOM 672 C C . LYS A 1 87 ? 2.337 3.715 -8.007 1.00 89.88 87 LYS A C 1
ATOM 674 O O . LYS A 1 87 ? 1.240 3.689 -7.457 1.00 89.88 87 LYS A O 1
ATOM 679 N N . ASN A 1 88 ? 3.267 2.788 -7.801 1.00 85.62 88 ASN A N 1
ATOM 680 C CA . ASN A 1 88 ? 3.046 1.669 -6.888 1.00 85.62 88 ASN A CA 1
ATOM 681 C C . ASN A 1 88 ? 3.031 2.126 -5.431 1.00 85.62 88 ASN A C 1
ATOM 683 O O . ASN A 1 88 ? 2.093 1.789 -4.721 1.00 85.62 88 ASN A O 1
ATOM 687 N N . THR A 1 89 ? 3.980 2.970 -5.015 1.00 90.12 89 THR A N 1
ATOM 688 C CA . THR A 1 89 ? 3.973 3.560 -3.668 1.00 90.12 89 THR A CA 1
ATOM 689 C C . THR A 1 89 ? 2.664 4.304 -3.398 1.00 90.12 89 THR A C 1
ATOM 691 O O . THR A 1 89 ? 2.104 4.189 -2.315 1.00 90.12 89 THR A O 1
ATOM 694 N N . SER A 1 90 ? 2.117 5.014 -4.390 1.00 93.06 90 SER A N 1
ATOM 695 C CA . SER A 1 90 ? 0.806 5.661 -4.268 1.00 93.06 90 SER A CA 1
ATOM 696 C C . SER A 1 90 ? -0.340 4.661 -4.062 1.00 93.06 90 SER A C 1
ATOM 698 O O . SER A 1 90 ? -1.248 4.939 -3.280 1.00 93.06 90 SER A O 1
ATOM 700 N N . MET A 1 91 ? -0.308 3.505 -4.730 1.00 88.31 91 MET A N 1
ATOM 701 C CA . MET A 1 91 ? -1.292 2.440 -4.512 1.00 88.31 91 MET A CA 1
ATOM 702 C C . MET A 1 91 ? -1.160 1.818 -3.119 1.00 88.31 91 MET A C 1
ATOM 704 O O . MET A 1 91 ? -2.179 1.584 -2.473 1.00 88.31 91 MET A O 1
ATOM 708 N N . ASP A 1 92 ? 0.068 1.604 -2.647 1.00 92.31 92 ASP A N 1
ATOM 709 C CA . ASP A 1 92 ? 0.334 1.059 -1.314 1.00 92.31 92 ASP A CA 1
ATOM 710 C C . ASP A 1 92 ? -0.142 2.026 -0.218 1.00 92.31 92 ASP A C 1
ATOM 712 O O . ASP A 1 92 ? -0.835 1.613 0.708 1.00 92.31 92 ASP A O 1
ATOM 716 N N . ILE A 1 93 ? 0.129 3.331 -0.365 1.00 93.00 93 ILE A N 1
ATOM 717 C CA . ILE A 1 93 ? -0.374 4.378 0.543 1.00 93.00 93 ILE A CA 1
ATOM 718 C C . ILE A 1 93 ? -1.903 4.368 0.592 1.00 93.00 93 ILE A C 1
ATOM 720 O O . ILE A 1 93 ? -2.482 4.491 1.669 1.00 93.00 93 ILE A O 1
ATOM 724 N N . LYS A 1 94 ? -2.567 4.206 -0.559 1.00 92.06 94 LYS A N 1
ATOM 725 C CA . LYS A 1 94 ? -4.027 4.108 -0.596 1.00 92.06 94 LYS A CA 1
ATOM 726 C C . LYS A 1 94 ? -4.521 2.882 0.178 1.00 92.06 94 LYS A C 1
ATOM 728 O O . LYS A 1 94 ? -5.439 3.024 0.973 1.00 92.06 94 LYS A O 1
ATOM 733 N N . GLY A 1 95 ? -3.893 1.720 -0.013 1.00 92.81 95 GLY A N 1
ATOM 734 C CA . GLY A 1 95 ? -4.234 0.508 0.737 1.00 92.81 95 GLY A CA 1
ATOM 735 C C . GLY A 1 95 ? -4.092 0.700 2.249 1.00 92.81 95 GLY A C 1
ATOM 736 O O . GLY A 1 95 ? -5.021 0.413 2.991 1.00 92.81 95 GLY A O 1
ATOM 737 N N . VAL A 1 96 ? -2.982 1.296 2.696 1.00 95.69 96 VAL A N 1
ATOM 738 C CA . VAL A 1 96 ? -2.776 1.634 4.116 1.00 95.69 96 VAL A CA 1
ATOM 739 C C . VAL A 1 96 ? -3.830 2.624 4.624 1.00 95.69 96 VAL A C 1
ATOM 741 O O . VAL A 1 96 ? -4.299 2.497 5.751 1.00 95.69 96 VAL A O 1
ATOM 744 N N . SER A 1 97 ? -4.230 3.606 3.813 1.00 96.50 97 SER A N 1
ATOM 745 C CA . SER A 1 97 ? -5.295 4.551 4.174 1.00 96.50 97 SER A CA 1
ATOM 746 C C . SER A 1 97 ? -6.652 3.862 4.355 1.00 96.50 97 SER A C 1
ATOM 748 O O . SER A 1 97 ? -7.404 4.221 5.265 1.00 96.50 97 SER A O 1
ATOM 750 N N . ASP A 1 98 ? -6.971 2.892 3.499 1.00 93.38 98 ASP A N 1
ATOM 751 C CA . ASP A 1 98 ? -8.191 2.091 3.613 1.00 93.38 98 ASP A CA 1
ATOM 752 C C . ASP A 1 98 ? -8.147 1.238 4.901 1.00 93.38 98 ASP A C 1
ATOM 754 O O . ASP A 1 98 ? -9.111 1.240 5.670 1.00 93.38 98 ASP A O 1
ATOM 758 N N . ASP A 1 99 ? -7.002 0.614 5.210 1.00 97.81 99 ASP A N 1
ATOM 759 C CA . ASP A 1 99 ? -6.798 -0.161 6.446 1.00 97.81 99 ASP A CA 1
ATOM 760 C C . ASP A 1 99 ? -6.931 0.708 7.714 1.00 97.81 99 ASP A C 1
ATOM 762 O O . ASP A 1 99 ? -7.559 0.298 8.691 1.00 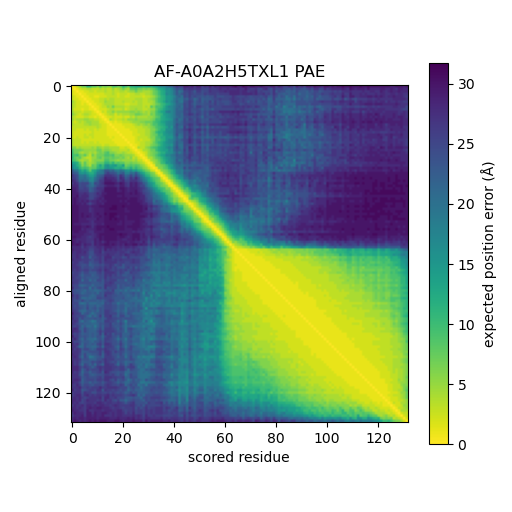97.81 99 ASP A O 1
ATOM 766 N N . ILE A 1 100 ? -6.386 1.933 7.707 1.00 97.94 100 ILE A N 1
ATOM 767 C CA . ILE A 1 100 ? -6.534 2.894 8.817 1.00 97.94 100 ILE A CA 1
ATOM 768 C C . ILE A 1 100 ? -8.007 3.251 9.036 1.00 97.94 100 ILE A C 1
ATOM 770 O O . ILE A 1 100 ? -8.456 3.342 10.178 1.00 97.94 100 ILE A O 1
ATOM 774 N N . THR A 1 101 ? -8.762 3.441 7.953 1.00 96.69 101 THR A N 1
ATOM 775 C CA . THR A 1 101 ? -10.192 3.768 8.029 1.00 96.69 101 THR A CA 1
ATOM 776 C C . THR A 1 101 ? -10.974 2.625 8.674 1.00 96.69 101 THR A C 1
ATOM 778 O O . THR A 1 101 ? -11.785 2.856 9.569 1.00 96.69 101 THR A O 1
ATOM 781 N N . GLU A 1 102 ? -10.687 1.384 8.279 1.00 97.69 102 GLU A N 1
ATOM 782 C CA . GLU A 1 102 ? -11.308 0.198 8.870 1.00 97.69 102 GLU A CA 1
ATOM 783 C C . GLU A 1 102 ? -10.969 0.056 10.361 1.00 97.69 102 GLU A C 1
ATOM 785 O O . GLU A 1 102 ? -11.863 -0.145 11.184 1.00 97.69 102 GLU A O 1
ATOM 790 N N . LEU A 1 103 ? -9.699 0.232 10.739 1.00 98.50 103 LEU A N 1
ATOM 791 C CA . LEU A 1 103 ? -9.285 0.194 12.144 1.00 98.50 103 LEU A CA 1
ATOM 792 C C . LEU A 1 103 ? -9.955 1.295 12.979 1.00 98.50 103 LEU A C 1
ATOM 794 O O . LEU A 1 103 ? -10.348 1.037 14.117 1.00 98.50 103 LEU A O 1
ATOM 798 N N . SER A 1 104 ? -10.134 2.494 12.417 1.00 98.44 104 SER A N 1
ATOM 799 C CA . SER A 1 104 ? -10.849 3.591 13.080 1.00 98.44 104 SER A CA 1
ATOM 800 C C . SER A 1 104 ? -12.304 3.215 13.365 1.00 98.44 104 SER A C 1
ATOM 802 O O . SER A 1 104 ? -12.771 3.358 14.494 1.00 98.44 104 SER A O 1
ATOM 804 N N . ASN A 1 105 ? -13.002 2.647 12.379 1.00 97.69 105 ASN A N 1
ATOM 805 C CA . ASN A 1 105 ? -14.383 2.189 12.550 1.00 97.69 105 ASN A CA 1
ATOM 806 C C . ASN A 1 105 ? -14.488 1.079 13.610 1.00 97.69 105 ASN A C 1
ATOM 808 O O . ASN A 1 105 ? -15.408 1.067 14.432 1.00 97.69 105 ASN A O 1
ATOM 812 N N . GLN A 1 106 ? -13.531 0.145 13.625 1.00 98.38 106 GLN A N 1
ATOM 813 C CA . GLN A 1 106 ? -13.473 -0.911 14.639 1.00 98.38 106 GLN A CA 1
ATOM 814 C C . GLN A 1 106 ? -13.235 -0.348 16.043 1.00 98.38 106 GLN A C 1
ATOM 816 O O . GLN A 1 106 ? -13.842 -0.830 17.004 1.00 98.38 106 GLN A O 1
ATOM 821 N N . GLN A 1 107 ? -12.391 0.678 16.171 1.00 98.38 107 GLN A N 1
ATOM 822 C CA . GLN A 1 107 ? -12.149 1.362 17.437 1.00 98.38 107 GLN A CA 1
ATOM 823 C C . GLN A 1 107 ? -13.419 2.044 17.960 1.00 98.38 107 GLN A C 1
ATOM 825 O O . GLN A 1 107 ? -13.754 1.868 19.131 1.00 98.38 107 GLN A O 1
ATOM 830 N N . GLU A 1 108 ? -14.153 2.765 17.111 1.00 98.44 108 GLU A N 1
ATOM 831 C CA . GLU A 1 108 ? -15.426 3.399 17.487 1.00 98.44 108 GLU A CA 1
ATOM 832 C C . GLU A 1 108 ? -16.462 2.360 17.942 1.00 98.44 108 GLU A C 1
ATOM 834 O O . GLU A 1 108 ? -17.089 2.504 18.995 1.00 98.44 108 GLU A O 1
ATOM 839 N N . ALA A 1 109 ? -16.588 1.252 17.207 1.00 98.38 109 ALA A N 1
ATOM 840 C CA . ALA A 1 109 ? -17.486 0.161 17.576 1.00 98.38 109 ALA A CA 1
ATOM 841 C C . ALA A 1 109 ? -17.098 -0.491 18.916 1.00 98.38 109 ALA A C 1
ATOM 843 O O . ALA A 1 109 ? -17.969 -0.872 19.702 1.00 98.38 109 ALA A O 1
ATOM 844 N N . ALA A 1 110 ? -15.799 -0.635 19.192 1.00 98.38 110 ALA A N 1
ATOM 845 C CA . ALA A 1 110 ? -15.315 -1.142 20.472 1.00 98.38 110 ALA A CA 1
ATOM 846 C C . ALA A 1 110 ? -15.607 -0.164 21.620 1.00 98.38 110 ALA A C 1
ATOM 848 O O . ALA A 1 110 ? -16.057 -0.599 22.679 1.00 98.38 110 ALA A O 1
ATOM 849 N N . GLN A 1 111 ? -15.416 1.141 21.404 1.00 98.44 111 GLN A N 1
ATOM 850 C CA . GLN A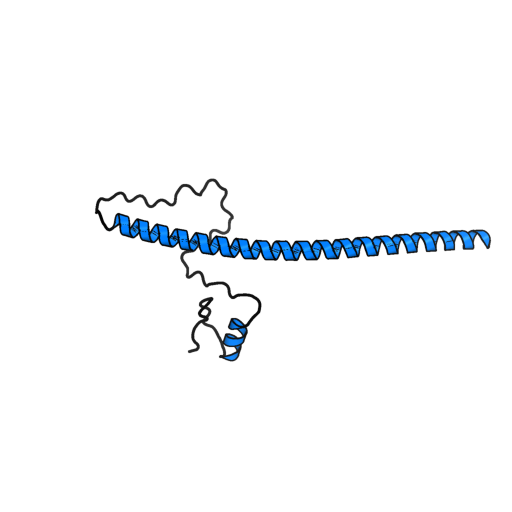 1 111 ? -15.737 2.176 22.391 1.00 98.44 111 GLN A CA 1
ATOM 851 C C . GLN A 1 111 ? -17.227 2.187 22.747 1.00 98.44 111 GLN A C 1
ATOM 853 O O . GLN A 1 111 ? -17.557 2.199 23.931 1.00 98.44 111 GLN A O 1
ATOM 858 N N . SER A 1 112 ? -18.118 2.083 21.756 1.00 98.19 112 SER A N 1
ATOM 859 C CA . SER A 1 112 ? -19.564 1.985 22.003 1.00 98.19 112 SER A CA 1
ATOM 860 C C . SER A 1 112 ? -19.910 0.787 22.891 1.00 98.19 112 SER A C 1
ATOM 862 O O . SER A 1 112 ? -20.657 0.924 23.854 1.00 98.19 112 SER A O 1
ATOM 864 N N . LYS A 1 113 ? -19.323 -0.388 22.625 1.00 98.25 113 LYS A N 1
ATOM 865 C CA 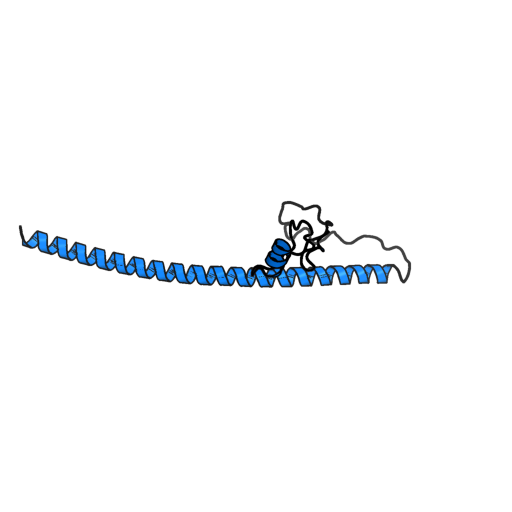. LYS A 1 113 ? -19.562 -1.592 23.440 1.00 98.25 113 LYS A CA 1
ATOM 866 C C . LYS A 1 113 ? -19.056 -1.447 24.873 1.00 98.25 113 LYS A C 1
ATOM 868 O O . LYS A 1 113 ? -19.669 -1.987 25.789 1.00 98.25 113 LYS A O 1
ATOM 873 N N . ILE A 1 114 ? -17.925 -0.767 25.069 1.00 98.38 114 ILE A N 1
ATOM 874 C CA . ILE A 1 114 ? -17.397 -0.485 26.409 1.00 98.38 114 ILE A CA 1
ATOM 875 C C . ILE A 1 114 ? -18.374 0.413 27.168 1.00 98.38 114 ILE A C 1
ATOM 877 O O . ILE A 1 114 ? -18.701 0.101 28.308 1.00 98.38 114 ILE A O 1
ATOM 881 N N . GLN A 1 115 ? -18.897 1.458 26.526 1.00 97.81 115 GLN A N 1
ATOM 882 C CA . GLN A 1 115 ? -19.881 2.351 27.135 1.00 97.81 115 GLN A CA 1
ATOM 883 C C . GLN A 1 115 ? -21.165 1.606 27.542 1.00 97.81 115 GLN A C 1
ATOM 885 O O . GLN A 1 115 ? -21.637 1.770 28.668 1.00 97.81 115 GLN A O 1
ATOM 890 N N . ASP A 1 116 ? -21.683 0.726 26.678 1.00 98.00 116 ASP A N 1
ATOM 891 C CA . ASP A 1 116 ? -22.848 -0.114 26.996 1.00 98.00 116 ASP A CA 1
ATOM 892 C C . ASP A 1 116 ? -22.573 -1.031 28.207 1.00 98.00 116 ASP A C 1
ATOM 894 O O . ASP A 1 116 ? -23.413 -1.211 29.096 1.00 98.00 116 ASP A O 1
ATOM 898 N N . LEU A 1 117 ? -21.370 -1.613 28.281 1.00 97.75 117 LEU A N 1
ATOM 899 C CA . LEU A 1 117 ? -20.954 -2.438 29.417 1.00 97.75 117 LEU A CA 1
ATOM 900 C C . LEU A 1 117 ? -20.840 -1.621 30.711 1.00 97.75 117 LEU A C 1
ATOM 902 O O . LEU A 1 117 ? -21.299 -2.068 31.761 1.00 97.75 117 LEU A O 1
ATOM 906 N N . GLU A 1 118 ? -20.272 -0.420 30.655 1.00 97.56 118 GLU A N 1
ATOM 907 C CA . GLU A 1 118 ? -20.190 0.480 31.809 1.00 97.56 118 GLU A CA 1
ATOM 908 C C . GLU A 1 118 ? -21.582 0.858 32.330 1.00 97.56 118 GLU A C 1
ATOM 910 O O . GLU A 1 118 ? -21.821 0.827 33.543 1.00 97.56 118 GLU A O 1
ATOM 915 N N . GLU A 1 119 ? -22.528 1.139 31.429 1.00 97.00 119 GLU A N 1
ATOM 916 C CA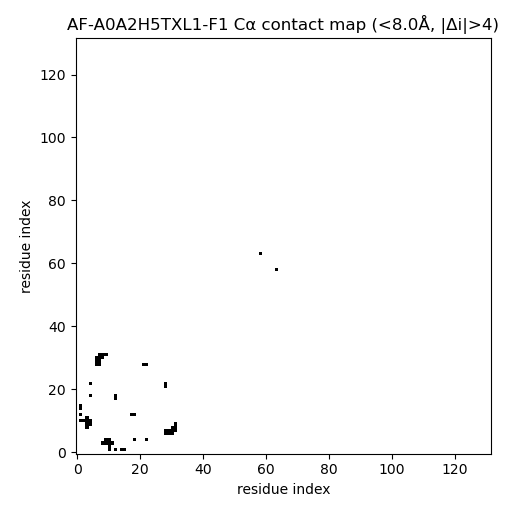 . GLU A 1 119 ? -23.910 1.435 31.801 1.00 97.00 119 GLU A CA 1
ATOM 917 C C . GLU A 1 119 ? -24.587 0.228 32.469 1.00 97.00 119 GLU A C 1
ATOM 919 O O . GLU A 1 119 ? -25.145 0.355 33.565 1.00 97.00 119 GLU A O 1
ATOM 924 N N . THR A 1 120 ? -24.493 -0.959 31.863 1.00 96.94 120 THR A N 1
ATOM 925 C CA . THR A 1 120 ? -25.094 -2.183 32.424 1.00 96.94 120 THR A CA 1
ATOM 926 C C . THR A 1 120 ? -24.504 -2.548 33.790 1.00 96.94 120 THR A C 1
ATOM 928 O O . THR A 1 120 ? -25.248 -2.912 34.706 1.00 96.94 120 THR A O 1
ATOM 931 N N . MET A 1 121 ? -23.192 -2.383 33.989 1.00 96.00 121 MET A N 1
ATOM 932 C CA . MET A 1 121 ? -22.560 -2.571 35.299 1.00 96.00 121 MET A CA 1
ATOM 933 C C . MET A 1 121 ? -23.047 -1.553 36.335 1.00 96.00 121 MET A C 1
ATOM 935 O O . MET A 1 121 ? -23.289 -1.915 37.493 1.00 96.00 121 MET A O 1
ATOM 939 N N . SER A 1 122 ? -23.207 -0.287 35.942 1.00 96.00 122 SER A N 1
ATOM 940 C CA . SER A 1 122 ? -23.723 0.767 36.822 1.00 96.00 122 SER A CA 1
ATOM 941 C C . SER A 1 122 ? -25.148 0.447 37.290 1.00 96.00 122 SER A C 1
ATOM 943 O O . SER A 1 122 ? -25.437 0.470 38.492 1.00 96.00 122 SER A O 1
ATOM 945 N N . GLN A 1 123 ? -26.017 0.026 36.364 1.00 94.56 123 GLN A N 1
ATOM 946 C CA . GLN A 1 123 ? -27.382 -0.414 36.664 1.00 94.56 123 GLN A CA 1
ATOM 947 C C . GLN A 1 123 ? -27.402 -1.634 37.599 1.00 94.56 123 GLN A C 1
ATOM 949 O O . GLN A 1 123 ? -28.121 -1.634 38.603 1.00 94.56 123 GLN A O 1
ATOM 954 N N . HIS A 1 124 ? -26.575 -2.650 37.330 1.00 94.62 124 HIS A N 1
ATOM 955 C CA . HIS A 1 124 ? -26.464 -3.839 38.181 1.00 94.62 124 HIS A CA 1
ATOM 956 C C . HIS A 1 124 ? -26.015 -3.487 39.611 1.00 94.62 124 HIS A C 1
ATOM 958 O O . HIS A 1 124 ? -26.574 -3.980 40.595 1.00 94.62 124 HIS A O 1
ATOM 964 N N . THR A 1 125 ? -25.043 -2.580 39.741 1.00 93.75 125 THR A N 1
ATOM 965 C CA . THR A 1 125 ? -24.541 -2.095 41.037 1.00 93.75 125 THR A CA 1
ATOM 966 C C . THR A 1 125 ? -25.611 -1.309 41.807 1.00 93.75 125 THR A C 1
ATOM 968 O O . THR A 1 125 ? -25.703 -1.396 43.032 1.00 93.75 125 THR A O 1
ATOM 971 N N . ALA A 1 126 ? -26.455 -0.545 41.110 1.00 90.94 126 ALA A N 1
ATOM 972 C CA . ALA A 1 126 ? -27.563 0.179 41.730 1.00 90.94 126 ALA A CA 1
ATOM 973 C C . ALA A 1 126 ? -28.679 -0.758 42.232 1.00 90.94 126 ALA A C 1
ATOM 975 O O . ALA A 1 126 ? -29.228 -0.537 43.314 1.00 90.94 126 ALA A O 1
ATOM 976 N N . LEU A 1 127 ? -29.003 -1.815 41.478 1.00 88.50 127 LEU A N 1
ATOM 977 C CA . LEU A 1 127 ? -30.007 -2.814 41.867 1.00 88.50 127 LEU A CA 1
ATOM 978 C C . LEU A 1 127 ? -29.565 -3.640 43.079 1.00 88.50 127 LEU A C 1
ATOM 980 O O . LEU A 1 127 ? -30.352 -3.852 44.003 1.00 88.50 127 LEU A O 1
ATOM 984 N N . THR A 1 128 ? -28.298 -4.052 43.117 1.00 84.38 128 THR A N 1
ATOM 985 C CA . THR A 1 128 ? -27.736 -4.780 44.266 1.00 84.38 128 THR A CA 1
ATOM 986 C C . THR A 1 128 ? -27.764 -3.939 45.543 1.00 84.38 128 THR A C 1
ATOM 988 O O . THR A 1 128 ? -28.160 -4.454 46.582 1.00 84.38 128 THR A O 1
ATOM 991 N N . LYS A 1 129 ? -27.471 -2.632 45.473 1.00 81.94 129 LYS A N 1
ATOM 992 C CA . LYS A 1 129 ? -27.591 -1.716 46.628 1.00 81.94 129 LYS A CA 1
ATOM 993 C C . LYS A 1 129 ? -29.020 -1.517 47.142 1.00 81.94 129 LYS A C 1
ATOM 995 O O . LYS A 1 129 ? -29.183 -1.222 48.315 1.00 81.94 129 LYS A O 1
ATOM 1000 N N . LYS A 1 130 ? -30.046 -1.632 46.291 1.00 74.94 130 LYS A N 1
ATOM 1001 C CA . LYS A 1 130 ? -31.462 -1.537 46.709 1.00 74.94 130 LYS A CA 1
ATOM 1002 C C . LYS A 1 130 ? -31.991 -2.810 47.376 1.00 74.94 130 LYS A C 1
ATOM 1004 O O . LYS A 1 130 ? -33.066 -2.770 47.963 1.00 74.94 130 LYS A O 1
ATOM 1009 N N . SER A 1 131 ? -31.287 -3.926 47.211 1.00 67.00 131 SER A N 1
ATOM 1010 C CA . SER A 1 131 ? -31.733 -5.258 47.636 1.00 67.00 131 SER A CA 1
ATOM 1011 C C . SER A 1 131 ? -31.137 -5.695 48.985 1.00 67.00 131 SER A C 1
ATOM 1013 O O . SER A 1 131 ? -31.434 -6.798 49.438 1.00 67.00 131 SER A O 1
ATOM 1015 N N . VAL A 1 132 ? -30.290 -4.854 49.594 1.00 55.25 132 VAL A N 1
ATOM 1016 C CA . VAL A 1 132 ? -29.639 -5.024 50.909 1.00 55.25 132 VAL A CA 1
ATOM 1017 C C . VAL A 1 132 ? -30.190 -3.972 51.860 1.00 55.25 132 VAL A C 1
ATOM 1019 O O . VAL A 1 132 ? -30.454 -4.329 53.027 1.00 55.25 132 VAL A O 1
#

Solvent-accessible surface area (backbone atoms only — not comparable to full-atom values): 8243 Å² total; per-residue (Å²): 132,70,80,50,41,93,69,23,64,56,52,89,59,91,43,73,67,57,45,51,53,59,74,69,42,93,68,78,67,70,61,61,76,79,78,88,65,86,79,74,99,61,88,79,64,90,84,68,82,78,76,86,70,86,89,69,97,68,94,53,101,51,65,62,58,56,52,50,50,53,49,50,54,50,50,55,51,50,52,51,51,53,53,52,51,53,53,49,53,53,52,51,53,49,52,52,51,52,52,52,52,53,53,49,54,52,49,54,56,51,50,54,52,51,54,54,49,53,51,54,52,52,52,52,55,54,53,56,64,74,76,111

Mean predicted aligned error: 17.1 Å

Radius of gyration: 29.95 Å; Cα contacts (8 Å, |Δi|>4): 28; chains: 1; bounding box: 70×43×84 Å

pLDDT: mean 76.5, std 20.25, range [32.03, 98.5]

Sequence (132 aa):
MLPPCPKCGKDNFKSTRDRNTHLNRRIPCIPKITEVISYPETIPEPSEVGNNLPNNLKYGGTSSVEELKATIDGLASQMRAISWQLKNTSMDIKGVSDDITELSNQQEAAQSKIQDLEETMSQHTALTKKSV

Secondary structure (DSSP, 8-state):
-PPPPTTT-----SSHHHHHHHHH-SSPPPP---S-----SSPPPGGGTT----------TTHHHHHHHHHHHHHHHHHHHHHHHHHHHHHHHHHHHHHHHHHHHHHHHHHHHHHHHHHHHHHHHHHHHH--

Organism: Rhizophagus irregularis (strain DAOM 181602 / DAOM 197198 / MUCL 43194) (NCBI:txid747089)